Protein AF-A0A7K7MX38-F1 (afdb_monomer_lite)

InterPro domains:
  IPR001199 Cytochrome b5-like heme/steroid binding domain [PF00173] (133-169)
  IPR036400 Cytochrome b5-like heme/steroid binding domain superfamily [G3DSA:3.10.120.10] (126-170)
  IPR036400 Cytochrome b5-like heme/steroid binding domain superfamily [SSF55856] (127-167)

Sequence (170 aa):
PDLLGVGSLLKKYTALLCTHIGDILPVATSIASTSHRHFAEVSRVVDGDLTGILLPELVVSIVLLLSKNAGLMQEAGAIPLLAGLLEHLDRFNHLAPGKERDDNEDLAWPGIMGSFFTGQSSRNNEEVTLIRKADLENHNKDGGFWTVIDGKVYDIKDFQTQSLTGSSIL

Foldseek 3Di:
DVLLVVLQVLLVVLLVLLVVLVVLLVVLLVQLVVDVVSLVVSVVVCCPDCNVPVVVVNVVVVVVCCVVPVVSCVSSVSVVSVVSNCVSVVSSVVSHPCPVVVVQVVVDDPPPRPPPPVPDPDPDPPPQPDQDPVNQVVCVVVVWDWDDDPNDIDGVVVVVVVPVPDDDDD

pLDDT: mean 83.01, std 16.44, range [38.22, 98.06]

Organism: Haliaeetus albicilla (NCBI:t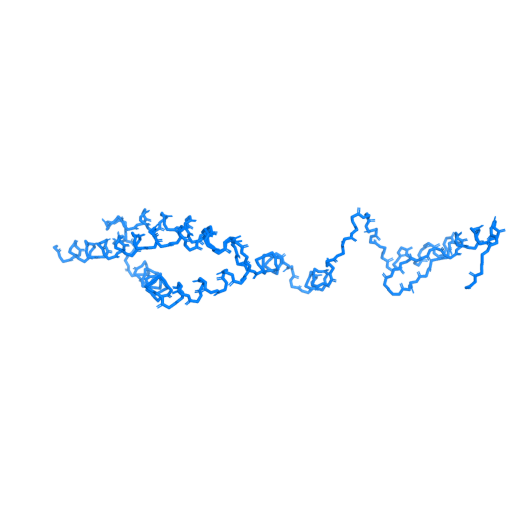xid8969)

Radius of gyration: 28.63 Å; chains: 1; bounding box: 58×34×81 Å

Secondary structure (DSSP, 8-state):
-HHHHHHHHHHHHHHHHHHHHHHHHHHHHHHHTT-HHHHHHHHHHHHTSHHHHHHHHHHHHHHHHHHH-HHHHHHTT-HHHHHHHHHHHHHHHTT-TTHHHHHHHHHSPTTTTTTTSSS------S------HHHHHHHHHTT--EEEETTEEEEHHHHHHHHTTS----

Structure (mmCIF, N/CA/C/O backbone):
data_AF-A0A7K7MX38-F1
#
_entry.id   AF-A0A7K7MX38-F1
#
loop_
_atom_site.group_PDB
_atom_site.id
_atom_site.type_symbol
_atom_site.label_atom_id
_atom_site.label_alt_id
_atom_site.label_comp_id
_atom_site.label_asym_id
_atom_site.label_entity_id
_atom_site.label_seq_id
_atom_site.pdbx_PDB_ins_code
_atom_site.Cartn_x
_atom_site.Cartn_y
_atom_site.Cartn_z
_atom_site.occupancy
_atom_site.B_iso_or_equiv
_atom_site.auth_seq_id
_atom_site.auth_comp_id
_atom_site.auth_asym_id
_atom_site.auth_atom_id
_atom_site.pdbx_PDB_model_num
ATOM 1 N N . PRO A 1 1 ? -24.145 2.122 24.720 1.00 56.03 1 PRO A N 1
ATOM 2 C CA . PRO A 1 1 ? -23.124 1.250 25.357 1.00 56.03 1 PRO A CA 1
ATOM 3 C C . PRO A 1 1 ? -22.439 0.323 24.345 1.00 56.03 1 PRO A C 1
ATOM 5 O O . PRO A 1 1 ? -21.225 0.399 24.205 1.00 56.03 1 PRO A O 1
ATOM 8 N N . ASP A 1 2 ? -23.210 -0.464 23.585 1.00 71.06 2 ASP A N 1
ATOM 9 C CA . ASP A 1 2 ? -22.655 -1.499 22.695 1.00 71.06 2 ASP A CA 1
ATOM 10 C C . ASP A 1 2 ? -21.899 -0.934 21.487 1.00 71.06 2 ASP A C 1
ATOM 12 O O . ASP A 1 2 ? -20.787 -1.366 21.205 1.00 71.06 2 ASP A O 1
ATOM 16 N N . LEU A 1 3 ? -22.428 0.104 20.828 1.00 75.06 3 LEU A N 1
ATOM 17 C CA . LEU A 1 3 ? -21.753 0.776 19.703 1.00 75.06 3 LEU A CA 1
ATOM 18 C C . LEU A 1 3 ? -20.415 1.424 20.097 1.00 75.06 3 LEU A C 1
ATOM 20 O O . LEU A 1 3 ? -19.460 1.364 19.329 1.00 75.06 3 LEU A O 1
ATOM 24 N N . LEU A 1 4 ? -20.315 1.968 21.315 1.00 77.88 4 LEU A N 1
ATOM 25 C CA . LEU A 1 4 ? -19.058 2.510 21.848 1.00 77.88 4 LEU A CA 1
ATOM 26 C C . LEU A 1 4 ? -18.029 1.396 22.099 1.00 77.88 4 LEU A C 1
ATOM 28 O O . LEU A 1 4 ? -16.837 1.577 21.840 1.00 77.88 4 LEU A O 1
ATOM 32 N N . GLY A 1 5 ? -18.489 0.231 22.567 1.00 85.25 5 GLY A N 1
ATOM 33 C CA . GLY A 1 5 ? -17.656 -0.961 22.726 1.00 85.25 5 GLY A CA 1
ATOM 34 C C . GLY A 1 5 ? -17.146 -1.491 21.385 1.00 85.25 5 GLY A C 1
ATOM 35 O O . GLY A 1 5 ? -15.948 -1.729 21.235 1.00 85.25 5 GLY A O 1
ATOM 36 N N . VAL A 1 6 ? -18.029 -1.592 20.387 1.00 87.88 6 VAL A N 1
ATOM 37 C CA . VAL A 1 6 ? -17.677 -2.007 19.018 1.00 87.88 6 VAL A CA 1
ATOM 38 C C . VAL A 1 6 ? -16.682 -1.031 18.386 1.00 87.88 6 VAL A C 1
ATOM 40 O O . VAL A 1 6 ? -15.661 -1.466 17.855 1.00 87.88 6 VAL A O 1
ATOM 43 N N . GLY A 1 7 ? -16.918 0.280 18.497 1.00 89.06 7 GLY A N 1
ATOM 44 C CA . GLY A 1 7 ? -15.992 1.302 18.002 1.00 89.06 7 GLY A CA 1
ATOM 45 C C . GLY A 1 7 ? -14.620 1.237 18.681 1.00 89.06 7 GLY A C 1
ATOM 46 O O . GLY A 1 7 ? -13.591 1.335 18.014 1.00 89.06 7 GLY A O 1
ATOM 47 N N . SER A 1 8 ? -14.580 0.979 19.991 1.00 90.19 8 SER A N 1
ATOM 48 C CA . SER A 1 8 ? -13.321 0.799 20.732 1.00 90.19 8 SER A CA 1
ATOM 49 C C . SER A 1 8 ? -12.554 -0.445 20.279 1.00 90.19 8 SER A C 1
ATOM 51 O O . SER A 1 8 ? -11.326 -0.412 20.172 1.00 90.19 8 SER A O 1
ATOM 53 N N . LEU A 1 9 ? -13.264 -1.536 19.983 1.00 90.88 9 LEU A N 1
ATOM 54 C CA . LEU A 1 9 ? -12.666 -2.773 19.488 1.00 90.88 9 LEU A CA 1
ATOM 55 C C . LEU A 1 9 ? -12.101 -2.592 18.074 1.00 90.88 9 LEU A C 1
ATOM 57 O O . LEU A 1 9 ? -10.953 -2.955 17.821 1.00 90.88 9 LEU A O 1
ATOM 61 N N . LEU A 1 10 ? -12.871 -1.952 17.190 1.00 91.69 10 LEU A N 1
ATOM 62 C CA . LEU A 1 10 ? -12.436 -1.573 15.847 1.00 91.69 10 LEU A CA 1
ATOM 63 C C . LEU A 1 10 ? -11.180 -0.701 15.904 1.00 91.69 10 LEU A C 1
ATOM 65 O O . LEU A 1 10 ? -10.195 -1.002 15.229 1.00 91.69 10 LEU A O 1
ATOM 69 N N . LYS A 1 11 ? -11.177 0.331 16.757 1.00 92.12 11 LYS A N 1
ATOM 70 C CA . LYS A 1 11 ? -10.010 1.193 16.971 1.00 92.12 11 LYS A CA 1
ATOM 71 C C . LYS A 1 11 ? -8.796 0.385 17.418 1.00 92.12 11 LYS A C 1
ATOM 73 O O . LYS A 1 11 ? -7.717 0.564 16.862 1.00 92.12 11 LYS A O 1
ATOM 78 N N . LYS A 1 12 ? -8.963 -0.505 18.402 1.00 93.00 12 LYS A N 1
ATOM 79 C CA . LYS A 1 12 ? -7.871 -1.323 18.943 1.00 93.00 12 LYS A CA 1
ATOM 80 C C . LYS A 1 12 ? -7.250 -2.219 17.872 1.00 93.00 12 LYS A C 1
ATOM 82 O O . LYS A 1 12 ? -6.032 -2.222 17.736 1.00 93.00 12 LYS A O 1
ATOM 87 N N . TYR A 1 13 ? -8.059 -2.963 17.119 1.00 92.50 13 TYR A N 1
ATOM 88 C CA . TYR A 1 13 ? -7.535 -3.858 16.082 1.00 92.50 13 TYR A CA 1
ATOM 89 C C . TYR A 1 13 ? -6.952 -3.098 14.893 1.00 92.50 13 TYR A C 1
ATOM 91 O O . TYR A 1 13 ? -5.898 -3.484 14.396 1.00 92.50 13 TYR A O 1
ATOM 99 N N . THR A 1 14 ? -7.570 -1.980 14.502 1.00 93.75 14 THR A N 1
ATOM 100 C CA . THR A 1 14 ? -7.005 -1.089 13.480 1.00 93.75 14 THR A CA 1
ATOM 101 C C . THR A 1 14 ? -5.641 -0.576 13.927 1.00 93.75 14 THR A C 1
ATOM 103 O O . THR A 1 14 ? -4.686 -0.670 13.169 1.00 93.75 14 THR A O 1
ATOM 106 N N . ALA A 1 15 ? -5.515 -0.105 15.172 1.00 94.75 15 ALA A N 1
ATOM 107 C CA . ALA A 1 15 ? -4.248 0.365 15.723 1.00 94.75 15 ALA A CA 1
ATOM 108 C C . ALA A 1 15 ? -3.180 -0.736 15.749 1.00 94.75 15 ALA A C 1
ATOM 110 O O . ALA A 1 15 ? -2.057 -0.477 15.339 1.00 94.75 15 ALA A O 1
ATOM 111 N N . LEU A 1 16 ? -3.528 -1.957 16.172 1.00 95.38 16 LEU A N 1
ATOM 112 C CA . LEU A 1 16 ? -2.591 -3.086 16.188 1.00 95.38 16 LEU A CA 1
ATOM 113 C C . LEU A 1 16 ? -2.055 -3.407 14.792 1.00 95.38 16 LEU A C 1
ATOM 115 O O . LEU A 1 16 ? -0.846 -3.560 14.629 1.00 95.38 16 LEU A O 1
ATOM 119 N N . LEU A 1 17 ? -2.935 -3.465 13.791 1.00 95.12 17 LEU A N 1
ATOM 120 C CA . LEU A 1 17 ? -2.509 -3.674 12.411 1.00 95.12 17 LEU A CA 1
ATOM 121 C C . LEU A 1 17 ? -1.660 -2.497 11.91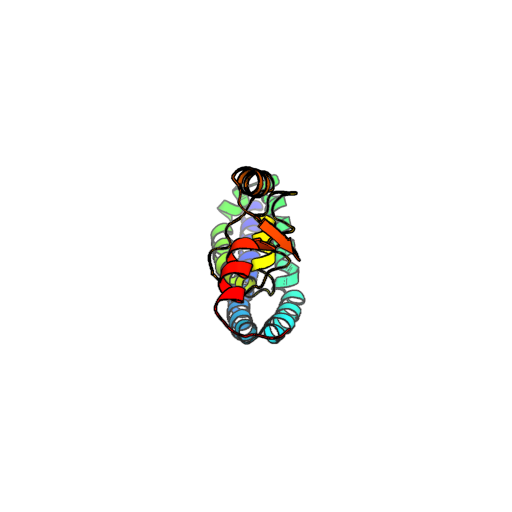3 1.00 95.12 17 LEU A C 1
ATOM 123 O O . LEU A 1 17 ? -0.631 -2.716 11.285 1.00 95.12 17 LEU A O 1
ATOM 127 N N . CYS A 1 18 ? -2.049 -1.259 12.237 1.00 95.62 18 CYS A N 1
ATOM 128 C CA . CYS A 1 18 ? -1.293 -0.072 11.845 1.00 95.62 18 CYS A CA 1
ATOM 129 C C . CYS A 1 18 ? 0.123 -0.068 12.432 1.00 95.62 18 CYS A C 1
ATOM 131 O O . CYS A 1 18 ? 1.075 0.245 11.724 1.00 95.62 18 CYS A O 1
ATOM 133 N N . THR A 1 19 ? 0.268 -0.433 13.707 1.00 95.81 19 THR A N 1
ATOM 134 C CA . THR A 1 19 ? 1.570 -0.557 14.370 1.00 95.81 19 THR A CA 1
ATOM 135 C C . THR A 1 19 ? 2.411 -1.650 13.722 1.00 95.81 19 THR A C 1
ATOM 137 O O . THR A 1 19 ? 3.546 -1.384 13.353 1.00 95.81 19 THR A O 1
ATOM 140 N N . HIS A 1 20 ? 1.840 -2.838 13.499 1.00 96.31 20 HIS A N 1
ATOM 141 C CA . HIS A 1 20 ? 2.550 -3.941 12.842 1.00 96.31 20 HIS A CA 1
ATOM 142 C C . HIS A 1 20 ? 3.093 -3.539 11.465 1.00 96.31 20 HIS A C 1
ATOM 144 O O . HIS A 1 20 ? 4.274 -3.706 11.177 1.00 96.31 20 HIS A O 1
ATOM 150 N N . ILE A 1 21 ? 2.243 -2.943 10.629 1.00 96.31 21 ILE A N 1
ATOM 151 C CA . ILE A 1 21 ? 2.633 -2.463 9.300 1.00 96.31 21 ILE A CA 1
ATOM 152 C C . ILE A 1 21 ? 3.694 -1.358 9.410 1.00 96.31 21 ILE A C 1
ATOM 154 O O . ILE A 1 21 ? 4.665 -1.372 8.654 1.00 96.31 21 ILE A O 1
ATOM 158 N N . GLY A 1 22 ? 3.531 -0.423 10.351 1.00 96.00 22 GLY A N 1
ATOM 159 C CA . GLY A 1 22 ? 4.483 0.659 10.606 1.00 96.00 22 GLY A CA 1
ATOM 160 C C . GLY A 1 22 ? 5.861 0.173 11.061 1.00 96.00 22 GLY A C 1
ATOM 161 O O . GLY A 1 22 ? 6.855 0.817 10.748 1.00 96.00 22 GLY A O 1
ATOM 162 N N . ASP A 1 23 ? 5.943 -0.979 11.726 1.00 95.62 23 ASP A N 1
ATOM 163 C CA . ASP A 1 23 ? 7.213 -1.580 12.143 1.00 95.62 23 ASP A CA 1
ATOM 164 C C . ASP A 1 23 ? 7.867 -2.387 11.006 1.00 95.62 23 ASP A C 1
ATOM 166 O O . ASP A 1 23 ? 9.086 -2.343 10.816 1.00 95.62 23 ASP A O 1
ATOM 170 N N . ILE A 1 24 ? 7.066 -3.115 10.220 1.00 96.19 24 ILE A N 1
ATOM 171 C CA . ILE A 1 24 ? 7.561 -4.053 9.202 1.00 96.19 24 ILE A CA 1
ATOM 172 C C . ILE A 1 24 ? 7.874 -3.366 7.866 1.00 96.19 24 I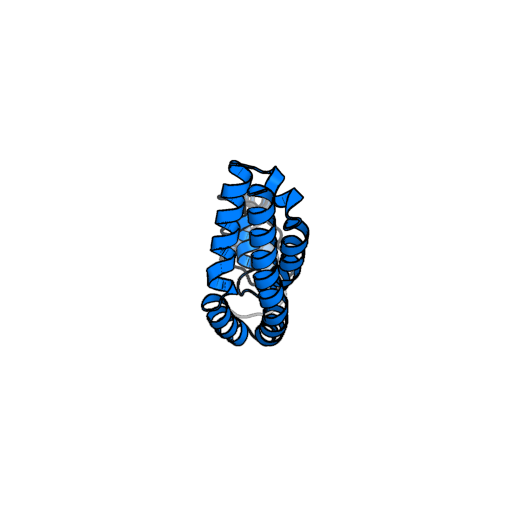LE A C 1
ATOM 174 O O . ILE A 1 24 ? 8.939 -3.606 7.285 1.00 96.19 24 ILE A O 1
ATOM 178 N N . LEU A 1 25 ? 6.985 -2.503 7.358 1.00 96.62 25 LEU A N 1
ATOM 179 C CA . LEU A 1 25 ? 7.138 -1.928 6.015 1.00 96.62 25 LEU A CA 1
ATOM 180 C C . LEU A 1 25 ? 8.377 -1.042 5.834 1.00 96.62 25 LEU A C 1
ATOM 182 O O . LEU A 1 25 ? 8.975 -1.127 4.760 1.00 96.62 25 LEU A O 1
ATOM 186 N N . PRO A 1 26 ? 8.836 -0.224 6.802 1.00 97.38 26 PRO A N 1
ATOM 187 C CA . PRO A 1 26 ? 10.083 0.526 6.637 1.00 97.38 26 PRO A CA 1
ATOM 188 C C . PRO A 1 26 ? 11.296 -0.375 6.404 1.00 97.38 26 PRO A C 1
ATOM 190 O O . PRO A 1 26 ? 12.133 -0.089 5.543 1.00 97.38 26 PRO A O 1
ATOM 193 N N . VAL A 1 27 ? 11.378 -1.485 7.143 1.00 97.50 27 VAL A N 1
ATOM 194 C CA . VAL A 1 27 ? 12.467 -2.462 7.014 1.00 97.50 27 VAL A CA 1
ATOM 195 C C . VAL A 1 27 ? 12.358 -3.189 5.678 1.00 97.50 27 VAL A C 1
ATOM 197 O O . VAL A 1 27 ? 13.345 -3.285 4.946 1.00 97.50 27 VAL A O 1
ATOM 200 N N . ALA A 1 28 ? 11.148 -3.627 5.323 1.00 97.62 28 ALA A N 1
ATOM 201 C CA . ALA A 1 28 ? 10.855 -4.226 4.027 1.00 97.62 28 ALA A CA 1
ATOM 202 C C . ALA A 1 28 ? 11.270 -3.297 2.874 1.00 97.62 28 ALA A C 1
ATOM 204 O O . ALA A 1 28 ? 11.981 -3.722 1.967 1.00 97.62 28 ALA A O 1
ATOM 205 N N . THR A 1 29 ? 10.916 -2.012 2.954 1.00 97.94 29 THR A N 1
ATOM 206 C CA . THR A 1 29 ? 11.266 -0.975 1.969 1.00 97.94 29 THR A CA 1
ATOM 207 C C . THR A 1 29 ? 12.779 -0.814 1.843 1.00 97.94 29 THR A C 1
ATOM 209 O O . THR A 1 29 ? 13.310 -0.786 0.733 1.00 97.94 29 THR A O 1
ATOM 212 N N . SER A 1 30 ? 13.500 -0.755 2.968 1.00 98.06 30 SER A N 1
ATOM 213 C CA . SER A 1 30 ? 14.963 -0.650 2.965 1.00 98.06 30 SER A CA 1
ATOM 214 C C . SER A 1 30 ? 15.618 -1.828 2.237 1.00 98.06 30 SER A C 1
ATOM 216 O O . SER A 1 30 ? 16.449 -1.606 1.356 1.00 98.06 30 SER A O 1
ATOM 218 N N . ILE A 1 31 ? 15.205 -3.064 2.530 1.00 97.75 31 ILE A N 1
ATOM 219 C CA . ILE A 1 31 ? 15.749 -4.263 1.873 1.00 97.75 31 ILE A CA 1
ATOM 220 C C . ILE A 1 31 ? 15.361 -4.278 0.391 1.00 97.75 31 ILE A C 1
ATOM 222 O O . ILE A 1 31 ? 16.217 -4.466 -0.477 1.00 97.75 31 ILE A O 1
ATOM 226 N N . ALA A 1 32 ? 14.086 -4.030 0.095 1.00 97.44 32 ALA A N 1
ATOM 227 C CA . ALA A 1 32 ? 13.538 -4.059 -1.252 1.00 97.44 32 ALA A CA 1
ATOM 228 C C . ALA A 1 32 ? 14.211 -3.043 -2.191 1.00 97.44 32 ALA A C 1
ATOM 230 O O . ALA A 1 32 ? 14.438 -3.354 -3.359 1.00 97.44 32 ALA A O 1
ATOM 231 N N . SER A 1 33 ? 14.625 -1.882 -1.669 1.00 96.69 33 SER A N 1
ATOM 232 C CA . SER A 1 33 ? 15.334 -0.847 -2.436 1.00 96.69 33 SER A CA 1
ATOM 233 C C . SER A 1 33 ? 16.703 -1.283 -2.978 1.00 96.69 33 SER A C 1
ATOM 235 O O . SER A 1 33 ? 17.249 -0.633 -3.866 1.00 96.69 33 SER A O 1
ATOM 237 N N . THR A 1 34 ? 17.259 -2.397 -2.485 1.00 96.62 34 THR A N 1
ATOM 238 C CA . THR A 1 34 ? 18.590 -2.874 -2.890 1.00 96.62 34 THR A CA 1
ATOM 239 C C . THR A 1 34 ? 18.600 -3.392 -4.329 1.00 96.62 34 THR A C 1
ATOM 241 O O . THR A 1 34 ? 19.550 -3.150 -5.072 1.00 96.62 34 THR A O 1
ATOM 244 N N . SER A 1 35 ? 17.576 -4.151 -4.732 1.00 94.81 35 SER A N 1
ATOM 245 C CA . SER A 1 35 ? 17.393 -4.593 -6.120 1.00 94.81 35 SER A CA 1
ATOM 246 C C . SER A 1 35 ? 16.012 -5.210 -6.339 1.00 94.81 35 SER A C 1
ATOM 248 O O . SER A 1 35 ? 15.370 -5.663 -5.392 1.00 94.81 35 SER A O 1
ATOM 250 N N . HIS A 1 36 ? 15.599 -5.361 -7.602 1.00 94.19 36 HIS A N 1
ATOM 251 C CA . HIS A 1 36 ? 14.320 -6.001 -7.951 1.00 94.19 36 HIS A CA 1
ATOM 252 C C . HIS A 1 36 ? 14.191 -7.435 -7.408 1.00 94.19 36 HIS A C 1
ATOM 254 O O . HIS A 1 36 ? 13.092 -7.883 -7.093 1.00 94.19 36 HIS A O 1
ATOM 260 N N . ARG A 1 37 ? 15.310 -8.162 -7.258 1.00 95.81 37 ARG A N 1
ATOM 261 C CA . ARG A 1 37 ? 15.306 -9.498 -6.643 1.00 95.81 37 ARG A CA 1
ATOM 262 C C . ARG A 1 37 ? 14.956 -9.429 -5.155 1.00 95.81 37 ARG A C 1
ATOM 264 O O . ARG A 1 37 ? 14.190 -10.259 -4.682 1.00 95.81 37 ARG A O 1
ATOM 271 N N . HIS A 1 38 ? 15.513 -8.456 -4.433 1.00 97.31 38 HIS A N 1
ATOM 272 C CA . HIS A 1 38 ? 15.193 -8.250 -3.020 1.00 97.31 38 HIS A CA 1
ATOM 273 C C . HIS A 1 38 ? 13.747 -7.797 -2.854 1.00 97.31 38 HIS A C 1
ATOM 275 O O . HIS A 1 38 ? 13.061 -8.324 -1.985 1.00 97.31 38 HIS A O 1
ATOM 281 N N . PHE A 1 39 ? 13.269 -6.899 -3.722 1.00 97.19 39 PHE A N 1
ATOM 282 C CA . PHE A 1 39 ? 11.856 -6.536 -3.764 1.00 97.19 39 PHE A CA 1
ATOM 283 C C . PHE A 1 39 ? 10.972 -7.779 -3.914 1.00 97.19 39 PHE A C 1
ATOM 285 O O . PHE A 1 39 ? 10.082 -7.979 -3.101 1.00 97.19 39 PHE A O 1
ATOM 292 N N . ALA A 1 40 ? 11.248 -8.662 -4.880 1.00 96.81 40 ALA A N 1
ATOM 293 C CA . ALA A 1 40 ? 10.435 -9.861 -5.101 1.00 96.81 40 ALA A CA 1
ATOM 294 C C . ALA A 1 40 ? 10.377 -10.798 -3.876 1.00 96.81 40 ALA A C 1
ATOM 296 O O . ALA A 1 40 ? 9.300 -11.268 -3.511 1.00 96.81 40 ALA A O 1
ATOM 297 N N . GLU A 1 41 ? 11.513 -11.055 -3.219 1.00 97.25 41 GLU A N 1
ATOM 298 C CA . GLU A 1 41 ? 11.540 -11.903 -2.018 1.00 97.25 41 GLU A CA 1
ATOM 299 C C . GLU A 1 41 ? 10.822 -11.252 -0.834 1.00 97.25 41 GLU A C 1
ATOM 301 O O . GLU A 1 41 ? 10.034 -11.912 -0.158 1.00 97.25 41 GLU A O 1
ATOM 306 N N . VAL A 1 42 ? 11.057 -9.959 -0.595 1.00 97.50 42 VAL A N 1
ATOM 307 C CA . VAL A 1 42 ? 10.409 -9.223 0.497 1.00 97.50 42 VAL A CA 1
ATOM 308 C C . VAL A 1 42 ? 8.906 -9.125 0.263 1.00 97.50 42 VAL A C 1
ATOM 310 O O . VAL A 1 42 ? 8.141 -9.388 1.186 1.00 97.50 42 VAL A O 1
ATOM 313 N N . SER A 1 43 ? 8.470 -8.827 -0.960 1.00 96.81 43 SER A N 1
ATOM 314 C CA . SER A 1 43 ? 7.051 -8.785 -1.319 1.00 96.81 43 SER A CA 1
ATOM 315 C C . SER A 1 43 ? 6.374 -10.128 -1.075 1.00 96.81 43 SER A C 1
ATOM 317 O O . SER A 1 43 ? 5.299 -10.147 -0.495 1.00 96.81 43 SER A O 1
ATOM 319 N N . ARG A 1 44 ? 7.022 -11.258 -1.398 1.00 97.00 44 ARG A N 1
ATOM 320 C CA . ARG A 1 44 ? 6.490 -12.594 -1.075 1.00 97.00 44 ARG A CA 1
ATOM 321 C C . ARG A 1 44 ? 6.328 -12.818 0.433 1.00 97.00 44 ARG A C 1
ATOM 323 O O . ARG A 1 44 ? 5.384 -13.476 0.856 1.00 97.00 44 ARG A O 1
ATOM 330 N N . VAL A 1 45 ? 7.253 -12.304 1.243 1.00 97.38 45 VAL A N 1
ATOM 331 C CA . VAL A 1 45 ? 7.164 -12.397 2.709 1.00 97.38 45 VAL A CA 1
ATOM 332 C C . VAL A 1 45 ? 6.038 -11.513 3.246 1.00 97.38 45 VAL A C 1
ATOM 334 O O . VAL A 1 45 ? 5.254 -11.982 4.064 1.00 97.38 45 VAL A O 1
ATOM 337 N N . VAL A 1 46 ? 5.933 -10.267 2.775 1.00 96.75 46 VAL A N 1
ATOM 338 C CA . VAL A 1 46 ? 4.883 -9.316 3.186 1.00 96.75 46 VAL A CA 1
ATOM 339 C C . VAL A 1 46 ? 3.493 -9.806 2.768 1.00 96.75 46 VAL A C 1
ATOM 341 O O . VAL A 1 46 ? 2.551 -9.683 3.549 1.00 96.75 46 VAL A O 1
ATOM 344 N N . ASP A 1 47 ? 3.377 -10.403 1.580 1.00 96.25 47 ASP A N 1
ATOM 345 C CA . ASP A 1 47 ? 2.142 -10.995 1.048 1.00 96.25 47 ASP A CA 1
ATOM 346 C C . ASP A 1 47 ? 1.637 -12.165 1.913 1.00 96.25 47 ASP A C 1
ATOM 348 O O . ASP A 1 47 ? 0.441 -12.302 2.155 1.00 96.25 47 ASP A O 1
ATOM 352 N N . GLY A 1 48 ? 2.555 -12.975 2.455 1.00 95.12 48 GLY A N 1
ATOM 353 C CA . GLY A 1 48 ? 2.228 -14.082 3.361 1.00 95.12 48 GLY A CA 1
ATOM 354 C C . GLY A 1 48 ? 2.061 -13.697 4.837 1.00 95.12 48 GLY A C 1
ATOM 355 O O . GLY A 1 48 ? 1.723 -14.558 5.651 1.00 95.12 48 GLY A O 1
ATOM 356 N N . ASP A 1 49 ? 2.329 -12.444 5.201 1.00 95.31 49 ASP A N 1
ATOM 357 C CA . ASP A 1 49 ? 2.227 -11.933 6.568 1.00 95.31 49 ASP A CA 1
ATOM 358 C C . ASP A 1 49 ? 0.865 -11.252 6.822 1.00 95.31 49 ASP A C 1
ATOM 360 O O . ASP A 1 49 ? 0.038 -11.067 5.927 1.00 95.31 49 ASP A O 1
ATOM 364 N N . LEU A 1 50 ? 0.626 -10.840 8.069 1.00 93.50 50 LEU A N 1
ATOM 365 C CA . LEU A 1 50 ? -0.540 -10.080 8.505 1.00 93.50 50 LEU A CA 1
ATOM 366 C C . LEU A 1 50 ? -0.844 -8.876 7.600 1.00 93.50 50 LEU A C 1
ATOM 368 O O . LEU A 1 50 ? -2.013 -8.562 7.386 1.00 93.50 50 LEU A O 1
ATOM 372 N N . THR A 1 51 ? 0.192 -8.216 7.068 1.00 94.50 51 THR A N 1
ATOM 373 C CA . THR A 1 51 ? 0.040 -7.083 6.144 1.00 94.50 51 THR A CA 1
ATOM 374 C C . THR A 1 51 ? -0.654 -7.503 4.847 1.00 94.50 51 THR A C 1
ATOM 376 O O . THR A 1 51 ? -1.653 -6.887 4.488 1.00 94.50 51 THR A O 1
ATOM 379 N N . GLY A 1 52 ? -0.178 -8.551 4.167 1.00 94.56 52 GLY A N 1
ATOM 380 C CA . GLY A 1 52 ? -0.765 -9.039 2.915 1.00 94.56 52 GLY A CA 1
ATOM 381 C C . GLY A 1 52 ? -2.141 -9.685 3.083 1.00 94.56 52 GLY A C 1
ATOM 382 O O . GLY A 1 52 ? -2.979 -9.584 2.191 1.00 94.56 52 GLY A O 1
ATOM 383 N N . ILE A 1 53 ? -2.413 -10.280 4.249 1.00 95.44 53 ILE A N 1
ATOM 384 C CA . ILE A 1 53 ? -3.669 -11.002 4.506 1.00 95.44 53 ILE A CA 1
ATOM 385 C C . ILE A 1 53 ? -4.755 -10.082 5.082 1.00 95.44 53 ILE A C 1
ATOM 387 O O . ILE A 1 53 ? -5.843 -9.968 4.521 1.00 95.44 53 ILE A O 1
ATOM 391 N N . LEU A 1 54 ? -4.490 -9.408 6.208 1.00 95.44 54 LEU A N 1
ATOM 392 C CA . LEU A 1 54 ? -5.538 -8.685 6.940 1.00 95.44 54 LEU A CA 1
ATOM 393 C C . LEU A 1 54 ? -5.794 -7.274 6.425 1.00 95.44 54 LEU A C 1
ATOM 395 O O . LEU A 1 54 ? -6.902 -6.769 6.608 1.00 95.44 54 LEU A O 1
ATOM 399 N N . LEU A 1 55 ? -4.810 -6.604 5.818 1.00 94.06 55 LEU A N 1
ATOM 400 C CA . LEU A 1 55 ? -5.022 -5.239 5.338 1.00 94.06 55 LEU A CA 1
ATOM 401 C C . LEU A 1 55 ? -6.091 -5.181 4.231 1.00 94.06 55 LEU A C 1
ATOM 403 O O . LEU A 1 55 ? -7.008 -4.366 4.372 1.00 94.06 55 LEU A O 1
ATOM 407 N N . PRO A 1 56 ? -6.068 -6.037 3.186 1.00 94.38 56 PRO A N 1
ATOM 408 C CA . PRO A 1 56 ? -7.129 -6.045 2.179 1.00 94.38 56 PRO A CA 1
ATOM 409 C C . PRO A 1 56 ? -8.505 -6.368 2.778 1.00 94.38 56 PRO A C 1
ATOM 411 O O . PRO A 1 56 ? -9.491 -5.693 2.470 1.00 94.38 56 PRO A O 1
ATOM 414 N N . GLU A 1 57 ? -8.577 -7.348 3.686 1.00 94.81 57 GLU A N 1
ATOM 415 C CA . GLU A 1 57 ? -9.821 -7.716 4.376 1.00 94.81 57 GLU A CA 1
ATOM 416 C C . GLU A 1 57 ? -10.378 -6.564 5.224 1.00 94.81 57 GLU A C 1
ATOM 418 O O . GLU A 1 57 ? -11.588 -6.297 5.217 1.00 94.81 57 GLU A O 1
ATOM 423 N N . LEU A 1 58 ? -9.502 -5.843 5.930 1.00 92.56 58 LEU A N 1
ATOM 424 C CA . LEU A 1 58 ? -9.870 -4.671 6.714 1.00 92.56 58 LEU A CA 1
ATOM 425 C C . LEU A 1 58 ? -10.399 -3.555 5.811 1.00 92.56 58 LEU A C 1
ATOM 427 O O . LEU A 1 58 ? -11.427 -2.963 6.136 1.00 92.56 58 LEU A O 1
ATOM 431 N N . VAL A 1 59 ? -9.747 -3.282 4.677 1.00 92.38 59 VAL A N 1
ATOM 432 C CA . VAL A 1 59 ? -10.194 -2.252 3.724 1.00 92.38 59 VAL A CA 1
ATOM 433 C C . VAL A 1 59 ? -11.601 -2.567 3.215 1.00 92.38 59 VAL A C 1
ATOM 435 O O . VAL A 1 59 ? -12.479 -1.705 3.288 1.00 92.38 59 VAL A O 1
ATOM 438 N N . VAL A 1 60 ? -11.860 -3.807 2.787 1.00 94.38 60 VAL A N 1
ATOM 439 C CA . VAL A 1 60 ? -13.204 -4.236 2.359 1.00 94.38 60 VAL A CA 1
ATOM 440 C C . VAL A 1 60 ? -14.214 -4.079 3.498 1.00 94.38 60 VAL A C 1
ATOM 442 O O . VAL A 1 60 ? -15.295 -3.517 3.305 1.00 94.38 60 VAL A O 1
ATOM 445 N N . SER A 1 61 ? -13.853 -4.516 4.705 1.00 92.44 61 SER A N 1
ATOM 446 C CA . SER A 1 61 ? -14.711 -4.409 5.890 1.00 92.44 61 SER A CA 1
ATOM 447 C C . SER A 1 61 ? -15.046 -2.957 6.238 1.00 92.44 61 SER A C 1
ATOM 449 O O . SER A 1 61 ? -16.188 -2.656 6.589 1.00 92.44 61 SER A O 1
ATOM 451 N N . ILE A 1 62 ? -14.087 -2.039 6.097 1.00 90.69 62 ILE A N 1
ATOM 452 C CA . ILE A 1 62 ? -14.285 -0.603 6.310 1.00 90.69 62 ILE A CA 1
ATOM 453 C C . ILE A 1 62 ? -15.202 -0.016 5.241 1.00 90.69 62 ILE A C 1
ATOM 455 O O . ILE A 1 62 ? -16.121 0.718 5.589 1.00 90.69 62 ILE A O 1
ATOM 459 N N . VAL A 1 63 ? -15.013 -0.348 3.962 1.00 91.81 63 VAL A N 1
ATOM 460 C CA . VAL A 1 63 ? -15.895 0.126 2.879 1.00 91.81 63 VAL A CA 1
ATOM 461 C C . VAL A 1 63 ? -17.343 -0.323 3.120 1.00 91.81 63 VAL A C 1
ATOM 463 O O . VAL A 1 63 ? -18.283 0.473 3.006 1.00 91.81 63 VAL A O 1
ATOM 466 N N . LEU A 1 64 ? -17.535 -1.576 3.540 1.00 93.00 64 LEU A N 1
ATOM 467 C CA . LEU A 1 64 ? -18.848 -2.102 3.922 1.00 93.00 64 LEU A CA 1
ATOM 468 C C . LEU A 1 64 ? -19.415 -1.403 5.164 1.00 93.00 64 LEU A C 1
ATOM 470 O O . LEU A 1 64 ? -20.612 -1.108 5.208 1.00 93.00 64 LEU A O 1
ATOM 474 N N . LEU A 1 65 ? -18.577 -1.119 6.163 1.00 91.00 65 LEU A N 1
ATOM 475 C CA . LEU A 1 65 ? -18.985 -0.385 7.357 1.00 91.00 65 LEU A CA 1
ATOM 476 C C . LEU A 1 65 ? -19.415 1.041 7.010 1.00 91.00 65 LEU A C 1
ATOM 478 O O . LEU A 1 65 ? -20.483 1.459 7.445 1.00 91.00 65 LEU A O 1
ATOM 482 N N . LEU A 1 66 ? -18.645 1.758 6.190 1.00 90.31 66 LEU A N 1
ATOM 483 C CA . LEU A 1 66 ? -18.971 3.111 5.731 1.00 90.31 66 LEU A CA 1
ATOM 484 C C . LEU A 1 66 ? -20.304 3.146 4.973 1.00 90.31 66 LEU A C 1
ATOM 486 O O . LEU A 1 66 ? -21.070 4.093 5.132 1.00 90.31 66 LEU A O 1
ATOM 490 N N . SER A 1 67 ? -20.619 2.082 4.229 1.00 92.94 67 SER A N 1
ATOM 491 C CA . SER A 1 67 ? -21.898 1.935 3.521 1.00 92.94 67 SER A CA 1
ATOM 492 C C . SER A 1 67 ? -23.099 1.727 4.458 1.00 92.94 67 SER A C 1
ATOM 494 O O . SER A 1 67 ? -24.232 2.002 4.071 1.00 92.94 67 SER A O 1
ATOM 496 N N . LYS A 1 68 ? -22.878 1.228 5.683 1.00 90.69 68 LYS A N 1
ATOM 497 C CA . LYS A 1 68 ? -23.939 0.955 6.673 1.00 90.69 68 LYS A CA 1
ATOM 498 C C . LYS A 1 68 ? -24.044 2.022 7.761 1.00 90.69 68 LYS A C 1
ATOM 500 O O . LYS A 1 68 ? -25.143 2.347 8.199 1.00 90.69 68 LYS A O 1
ATOM 505 N N . ASN A 1 69 ? -22.908 2.516 8.239 1.00 89.44 69 ASN A N 1
ATOM 506 C CA . ASN A 1 69 ? -22.796 3.519 9.288 1.00 89.44 69 ASN A CA 1
ATOM 507 C C . ASN A 1 69 ? -21.449 4.252 9.173 1.00 89.44 69 ASN A C 1
ATOM 509 O O . ASN A 1 69 ? -20.451 3.861 9.781 1.00 89.44 69 ASN A O 1
ATOM 513 N N . ALA A 1 70 ? -21.445 5.352 8.420 1.00 85.06 70 ALA A N 1
ATOM 514 C CA . ALA A 1 70 ? -20.261 6.183 8.226 1.00 85.06 70 ALA A CA 1
ATOM 515 C C . ALA A 1 70 ? -19.760 6.865 9.518 1.00 85.06 70 ALA A C 1
ATOM 517 O O . ALA A 1 70 ? -18.562 7.112 9.651 1.00 85.06 70 ALA A O 1
ATOM 518 N N . GLY A 1 71 ? -20.647 7.130 10.488 1.00 88.06 71 GLY A N 1
ATOM 519 C CA . GLY A 1 71 ? -20.301 7.826 11.734 1.00 88.06 71 GLY A CA 1
ATOM 520 C C . GLY A 1 71 ? -19.389 7.012 12.655 1.00 88.06 71 GLY A C 1
ATOM 521 O O . GLY A 1 71 ? -18.502 7.571 13.299 1.00 88.06 71 GLY A O 1
ATOM 522 N N . LEU A 1 72 ? -19.523 5.680 12.648 1.00 87.62 72 LEU A N 1
ATOM 523 C CA . LEU A 1 72 ? -18.782 4.803 13.559 1.00 87.62 72 LEU A CA 1
ATOM 524 C C . LEU A 1 72 ? -17.258 4.887 13.367 1.00 87.62 72 LEU A C 1
ATOM 526 O O . LEU A 1 72 ? -16.512 4.842 14.341 1.00 87.62 72 LEU A O 1
ATOM 530 N N . MET A 1 73 ? -16.787 5.044 12.127 1.00 87.31 73 MET A N 1
ATOM 531 C CA . MET A 1 73 ? -15.355 5.203 11.828 1.00 87.31 73 MET A CA 1
ATOM 532 C C . MET A 1 73 ? -14.780 6.501 12.404 1.00 87.31 73 MET A C 1
ATOM 534 O O . MET A 1 73 ? -13.629 6.536 12.853 1.00 87.31 73 MET A O 1
ATOM 538 N N . GLN A 1 74 ? -15.589 7.561 12.392 1.00 86.56 74 GLN A N 1
ATOM 539 C CA . GLN A 1 74 ? -15.220 8.883 12.879 1.00 86.56 74 GLN A CA 1
ATOM 540 C C . GLN A 1 74 ? -15.216 8.907 14.411 1.00 86.56 74 GLN A C 1
ATOM 542 O O . GLN A 1 74 ? -14.242 9.349 15.016 1.00 86.56 74 GLN A O 1
ATOM 547 N N . GLU A 1 75 ? -16.242 8.323 15.033 1.00 87.38 75 GLU A N 1
ATOM 548 C CA . GLU A 1 75 ? -16.346 8.160 16.488 1.00 87.38 75 GLU A CA 1
ATOM 549 C C . GLU A 1 75 ? -15.246 7.254 17.061 1.00 87.38 75 GLU A C 1
ATOM 551 O O . GLU A 1 75 ? -14.671 7.551 18.109 1.00 87.38 75 GLU A O 1
ATOM 556 N N . ALA A 1 76 ? -14.897 6.172 16.358 1.00 88.00 76 ALA A N 1
ATOM 557 C CA . ALA A 1 76 ? -13.798 5.291 16.747 1.00 88.00 76 ALA A CA 1
ATOM 558 C C . ALA A 1 76 ? -12.421 5.970 16.616 1.00 88.00 76 ALA A C 1
ATOM 560 O O . ALA A 1 76 ? -11.447 5.515 17.218 1.00 88.00 76 ALA A O 1
ATOM 561 N N . GLY A 1 77 ? -12.307 7.050 15.835 1.00 88.12 77 GLY A N 1
ATOM 562 C CA . GLY A 1 77 ? -11.027 7.700 15.552 1.00 88.12 77 GLY A CA 1
ATOM 563 C C . GLY A 1 77 ? -10.051 6.784 14.807 1.00 88.12 77 GLY A C 1
ATOM 564 O O . GLY A 1 77 ? -8.848 6.849 15.049 1.00 88.12 77 GLY A O 1
ATOM 565 N N . ALA A 1 78 ? -10.565 5.904 13.942 1.00 87.69 78 ALA A N 1
ATOM 566 C CA . ALA A 1 78 ? -9.758 4.957 13.167 1.00 87.69 78 ALA A CA 1
ATOM 567 C C . ALA A 1 78 ? -9.148 5.591 11.901 1.00 87.69 78 ALA A C 1
ATOM 569 O O . ALA A 1 78 ? -8.125 5.127 11.406 1.00 87.69 78 ALA A O 1
ATOM 570 N N . ILE A 1 79 ? -9.743 6.682 11.402 1.00 89.25 79 ILE A N 1
ATOM 571 C CA . ILE A 1 79 ? -9.319 7.364 10.168 1.00 89.25 79 ILE A CA 1
ATOM 572 C C . ILE A 1 79 ? -7.857 7.850 10.229 1.00 89.25 79 ILE A C 1
ATOM 574 O O . ILE A 1 79 ? -7.110 7.533 9.305 1.00 89.25 79 ILE A O 1
ATOM 578 N N . PRO A 1 80 ? -7.390 8.551 11.286 1.00 91.50 80 PRO A N 1
ATOM 579 C CA . PRO A 1 80 ? -6.001 9.015 11.340 1.00 91.50 80 PRO A CA 1
ATOM 580 C C . PRO A 1 80 ? -4.978 7.874 11.388 1.00 91.50 80 PRO A C 1
ATOM 582 O O . PRO A 1 80 ? -3.877 8.019 10.869 1.00 91.50 80 PRO A O 1
ATOM 585 N N . LEU A 1 81 ? -5.345 6.735 11.987 1.00 91.19 81 LEU A N 1
ATOM 586 C CA . LEU A 1 81 ? -4.479 5.555 12.054 1.00 91.19 81 LEU A CA 1
ATOM 587 C C . LEU A 1 81 ? -4.240 4.989 10.652 1.00 91.19 81 LEU A C 1
ATOM 589 O O . LEU A 1 81 ? -3.099 4.780 10.253 1.00 91.19 81 LEU A O 1
ATOM 593 N N . LEU A 1 82 ? -5.320 4.823 9.885 1.00 91.56 82 LEU A N 1
ATOM 594 C CA . LEU A 1 82 ? -5.263 4.338 8.506 1.00 91.56 82 LEU A CA 1
ATOM 595 C C . LEU A 1 82 ? -4.541 5.322 7.586 1.00 91.56 82 LEU A C 1
ATOM 597 O O . LEU A 1 82 ? -3.771 4.900 6.732 1.00 91.56 82 LEU A O 1
ATOM 601 N N . ALA A 1 83 ? -4.742 6.627 7.782 1.00 92.38 83 ALA A N 1
ATOM 602 C CA . ALA A 1 83 ? -4.018 7.645 7.030 1.00 92.38 83 ALA A CA 1
ATOM 603 C C . ALA A 1 83 ? -2.495 7.530 7.232 1.00 92.38 83 ALA A C 1
ATOM 605 O O . ALA A 1 83 ? -1.747 7.634 6.264 1.00 92.38 83 ALA A O 1
ATOM 606 N N . GLY A 1 84 ? -2.037 7.238 8.456 1.00 91.69 84 GLY A N 1
ATOM 607 C CA . GLY A 1 84 ? -0.616 7.017 8.753 1.00 91.69 84 GLY A CA 1
ATOM 608 C C . GLY A 1 84 ? -0.007 5.786 8.066 1.00 91.69 84 GLY A C 1
ATOM 609 O O . GLY A 1 84 ? 1.206 5.730 7.861 1.00 91.69 84 GLY A O 1
ATOM 610 N N . LEU A 1 85 ? -0.829 4.813 7.658 1.00 93.69 85 LEU A N 1
ATOM 611 C CA . LEU A 1 85 ? -0.355 3.660 6.890 1.00 93.69 85 LEU A CA 1
ATOM 612 C C . LEU A 1 85 ? -0.049 3.991 5.436 1.00 93.69 85 LEU A C 1
ATOM 614 O O . LEU A 1 85 ? 0.810 3.342 4.840 1.00 93.69 85 LEU A O 1
ATOM 618 N N . LEU A 1 86 ? -0.755 4.970 4.866 1.00 93.88 86 LEU A N 1
ATOM 619 C CA . LEU A 1 86 ? -0.675 5.263 3.438 1.00 93.88 86 LEU A CA 1
ATOM 620 C C . LEU A 1 86 ? 0.751 5.615 3.021 1.00 93.88 86 LEU A C 1
ATOM 622 O O . LEU A 1 86 ? 1.202 5.125 1.998 1.00 93.88 86 LEU A O 1
ATOM 626 N N . GLU A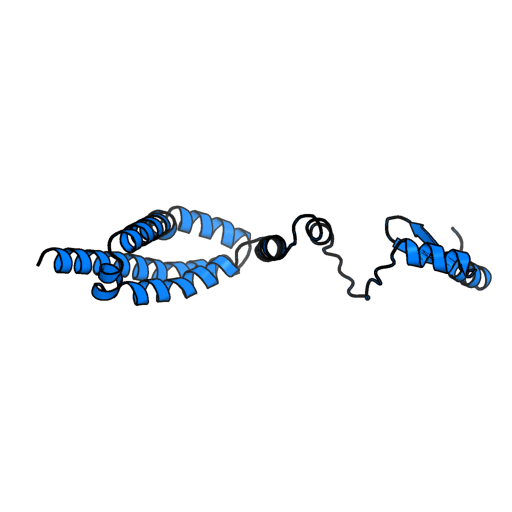 1 87 ? 1.489 6.367 3.839 1.00 94.75 87 GLU A N 1
ATOM 627 C CA . GLU A 1 87 ? 2.888 6.707 3.550 1.00 94.75 87 GLU A CA 1
ATOM 628 C C . GLU A 1 87 ? 3.791 5.464 3.481 1.00 94.75 87 GLU A C 1
ATOM 630 O O . GLU A 1 87 ? 4.638 5.344 2.598 1.00 94.75 87 GLU A O 1
ATOM 635 N N . HIS A 1 88 ? 3.605 4.514 4.398 1.00 96.00 88 HIS A N 1
ATOM 636 C CA . HIS A 1 88 ? 4.405 3.292 4.458 1.00 96.00 88 HIS A CA 1
ATOM 637 C C . HIS A 1 88 ? 4.139 2.387 3.252 1.00 96.00 88 HIS A C 1
ATOM 639 O O . HIS A 1 88 ? 5.074 1.875 2.635 1.00 96.00 88 HIS A O 1
ATOM 645 N N . LEU A 1 89 ? 2.860 2.224 2.909 1.00 95.25 89 LEU A N 1
ATOM 646 C CA . LEU A 1 89 ? 2.418 1.454 1.748 1.00 95.25 89 LEU A CA 1
ATOM 647 C C . LEU A 1 89 ? 2.887 2.104 0.448 1.00 95.25 89 LEU A C 1
ATOM 649 O O . LEU A 1 89 ? 3.411 1.417 -0.424 1.00 95.25 89 LEU A O 1
ATOM 653 N N . ASP A 1 90 ? 2.752 3.424 0.340 1.00 94.62 90 ASP A N 1
ATOM 654 C CA . ASP A 1 90 ? 3.149 4.182 -0.840 1.00 94.62 90 ASP A CA 1
ATOM 655 C C . ASP A 1 90 ? 4.654 4.064 -1.104 1.00 94.62 90 ASP A C 1
ATOM 657 O O . ASP A 1 90 ? 5.064 3.722 -2.215 1.00 94.62 90 ASP A O 1
ATOM 661 N N . ARG A 1 91 ? 5.490 4.241 -0.073 1.00 96.00 91 ARG A N 1
ATOM 662 C CA . ARG A 1 91 ? 6.951 4.104 -0.198 1.00 96.00 91 ARG A CA 1
ATOM 663 C C . ARG A 1 91 ? 7.380 2.704 -0.624 1.00 96.00 91 ARG A C 1
ATOM 665 O O . ARG A 1 91 ? 8.310 2.583 -1.419 1.00 96.00 91 ARG A O 1
ATOM 672 N N . PHE A 1 92 ? 6.728 1.661 -0.112 1.00 96.19 92 PHE A N 1
ATOM 673 C CA . PHE A 1 92 ? 7.022 0.290 -0.520 1.00 96.19 92 PHE A CA 1
ATOM 674 C C . PHE A 1 92 ? 6.566 0.030 -1.962 1.00 96.19 92 PHE A C 1
ATOM 676 O O . PHE A 1 92 ? 7.349 -0.461 -2.774 1.00 96.19 92 PHE A O 1
ATOM 683 N N . ASN A 1 93 ? 5.343 0.435 -2.312 1.00 93.25 93 ASN A N 1
ATOM 684 C CA . ASN A 1 93 ? 4.777 0.267 -3.654 1.00 93.25 93 ASN A CA 1
ATOM 685 C C . ASN A 1 93 ? 5.561 1.029 -4.729 1.00 93.25 93 ASN A C 1
ATOM 687 O O . ASN A 1 93 ? 5.660 0.564 -5.861 1.00 93.25 93 ASN A O 1
ATOM 691 N N . HIS A 1 94 ? 6.188 2.155 -4.382 1.00 93.69 94 HIS A N 1
ATOM 692 C CA . HIS A 1 94 ? 7.067 2.896 -5.289 1.00 93.69 94 HIS A CA 1
ATOM 693 C C . HIS A 1 94 ? 8.269 2.087 -5.796 1.00 93.69 94 HIS A C 1
ATOM 695 O O . HIS A 1 94 ? 8.834 2.427 -6.834 1.00 93.69 94 HIS A O 1
ATOM 701 N 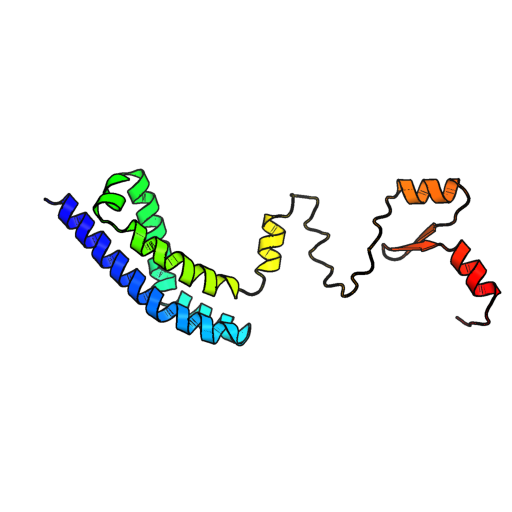N . LEU A 1 95 ? 8.661 1.028 -5.083 1.00 94.69 95 LEU A N 1
ATOM 702 C CA . LEU A 1 95 ? 9.758 0.143 -5.469 1.00 94.69 95 LEU A CA 1
ATOM 703 C C . LEU A 1 95 ? 9.306 -1.008 -6.382 1.00 94.69 95 LEU A C 1
ATOM 705 O O . LEU A 1 95 ? 10.143 -1.814 -6.798 1.00 94.69 95 LEU A O 1
ATOM 709 N N . ALA A 1 96 ? 8.005 -1.109 -6.682 1.00 92.38 96 ALA A N 1
ATOM 710 C CA . ALA A 1 96 ? 7.467 -2.188 -7.493 1.00 92.38 96 ALA A CA 1
ATOM 711 C C . ALA A 1 96 ? 8.048 -2.162 -8.919 1.00 92.38 96 ALA A C 1
ATOM 713 O O . ALA A 1 96 ? 8.011 -1.129 -9.599 1.00 92.38 96 ALA A O 1
ATOM 714 N N . PRO A 1 97 ? 8.584 -3.295 -9.410 1.00 87.44 97 PRO A N 1
ATOM 715 C CA . PRO A 1 97 ? 9.103 -3.368 -10.763 1.00 87.44 97 PRO A CA 1
ATOM 716 C C . PRO A 1 97 ? 7.954 -3.198 -11.758 1.00 87.44 97 PRO A C 1
ATOM 718 O O . PRO A 1 97 ? 6.942 -3.884 -11.668 1.00 87.44 97 PRO A O 1
ATOM 721 N N . GLY A 1 98 ? 8.138 -2.312 -12.735 1.00 81.94 98 GLY A N 1
ATOM 722 C CA . GLY A 1 98 ? 7.108 -2.021 -13.733 1.00 81.94 98 GLY A CA 1
ATOM 723 C C . GLY A 1 98 ? 6.162 -0.882 -13.361 1.00 81.94 98 GLY A C 1
ATOM 724 O O . GLY A 1 98 ? 5.328 -0.557 -14.193 1.00 81.94 98 GLY A O 1
ATOM 725 N N . LYS A 1 99 ? 6.344 -0.213 -12.209 1.00 81.62 99 LYS A N 1
ATOM 726 C CA . LYS A 1 99 ? 5.535 0.953 -11.820 1.00 81.62 99 LYS A CA 1
ATOM 727 C C . LYS A 1 99 ? 5.368 1.975 -12.953 1.00 81.62 99 LYS A C 1
ATOM 729 O O . LYS A 1 99 ? 4.254 2.355 -13.265 1.00 81.62 99 LYS A O 1
ATOM 734 N N . GLU A 1 100 ? 6.459 2.389 -13.600 1.00 76.62 100 GLU A N 1
ATOM 735 C CA . GLU A 1 100 ? 6.380 3.369 -14.695 1.00 76.62 100 GLU A CA 1
ATOM 736 C C . GLU A 1 100 ? 5.580 2.856 -15.896 1.00 76.62 100 GLU A C 1
ATOM 738 O O . GLU A 1 100 ? 4.963 3.642 -16.606 1.00 76.62 100 GLU A O 1
ATOM 743 N N . ARG A 1 101 ? 5.595 1.543 -16.157 1.00 79.06 101 ARG A N 1
ATOM 744 C CA . ARG A 1 101 ? 4.778 0.960 -17.223 1.00 79.06 101 ARG A CA 1
ATOM 745 C C . ARG A 1 101 ? 3.305 1.041 -16.844 1.00 79.06 101 ARG A C 1
ATOM 747 O O . ARG A 1 101 ? 2.525 1.507 -17.661 1.00 79.06 101 ARG A O 1
ATOM 754 N N . ASP A 1 102 ? 2.959 0.633 -15.630 1.00 76.69 102 ASP A N 1
ATOM 755 C CA . ASP A 1 102 ? 1.576 0.614 -15.157 1.00 76.69 102 ASP A CA 1
ATOM 756 C C . ASP A 1 102 ? 1.014 2.056 -15.061 1.00 76.69 102 ASP A C 1
ATOM 758 O O . ASP A 1 102 ? -0.068 2.327 -15.575 1.00 76.69 102 ASP A O 1
ATOM 762 N N . ASP A 1 103 ? 1.803 3.021 -14.563 1.00 81.69 103 ASP A N 1
ATOM 763 C CA . ASP A 1 103 ? 1.452 4.455 -14.558 1.00 81.69 103 ASP A CA 1
ATOM 764 C C . ASP A 1 103 ? 1.238 4.993 -15.991 1.00 81.69 103 ASP A C 1
ATOM 766 O O . ASP A 1 103 ? 0.312 5.763 -16.258 1.00 81.69 103 ASP A O 1
ATOM 770 N N . ASN A 1 104 ? 2.089 4.588 -16.943 1.00 77.44 104 ASN A N 1
ATOM 771 C CA . ASN A 1 104 ? 1.939 4.968 -18.350 1.00 77.44 104 ASN A CA 1
ATOM 772 C C . ASN A 1 104 ? 0.709 4.322 -19.001 1.00 77.44 104 ASN A C 1
ATOM 774 O O . ASN A 1 104 ? 0.112 4.935 -19.884 1.00 77.44 104 ASN A O 1
ATOM 778 N N . GLU A 1 105 ? 0.332 3.106 -18.602 1.00 78.56 105 GLU A N 1
ATOM 779 C CA . GLU A 1 105 ? -0.883 2.428 -19.064 1.00 78.56 105 GLU A CA 1
ATOM 780 C C . GLU A 1 105 ? -2.148 3.124 -18.541 1.00 78.56 105 GLU A C 1
ATOM 782 O O . GLU A 1 105 ? -3.074 3.343 -19.323 1.00 78.56 105 GLU A O 1
ATOM 787 N N . ASP A 1 106 ? -2.160 3.564 -17.280 1.00 80.94 106 ASP A N 1
ATOM 788 C CA . ASP A 1 106 ? -3.270 4.332 -16.695 1.00 80.94 106 ASP A CA 1
ATOM 789 C C . ASP A 1 106 ? -3.446 5.708 -17.358 1.00 80.94 106 ASP A C 1
ATOM 791 O O . ASP A 1 106 ? -4.567 6.191 -17.552 1.00 80.94 106 ASP A O 1
ATOM 795 N N . LEU A 1 107 ? -2.335 6.347 -17.737 1.00 81.81 107 LEU A N 1
ATOM 796 C CA . LEU A 1 107 ? -2.344 7.609 -18.481 1.00 81.81 107 LEU A CA 1
ATOM 797 C C . LEU A 1 107 ? -2.613 7.417 -19.980 1.00 81.81 107 LEU A C 1
ATOM 799 O O . LEU A 1 107 ? -2.967 8.380 -20.672 1.00 81.81 107 LEU A O 1
ATOM 803 N N . ALA A 1 108 ? -2.456 6.200 -20.504 1.00 78.88 108 ALA A N 1
ATOM 804 C CA . ALA A 1 108 ? -2.637 5.930 -21.917 1.00 78.88 108 ALA A CA 1
ATOM 805 C C . ALA A 1 108 ? -4.115 6.018 -22.301 1.00 78.88 108 ALA A C 1
ATOM 807 O O . ALA A 1 108 ? -4.984 5.309 -21.797 1.00 78.88 108 ALA A O 1
ATOM 808 N N . TRP A 1 109 ? -4.410 6.844 -23.302 1.00 75.31 109 TRP A N 1
ATOM 809 C CA . TRP A 1 109 ? -5.731 6.818 -23.916 1.00 75.31 109 TRP A CA 1
ATOM 810 C C . TRP A 1 109 ? -5.942 5.510 -24.695 1.00 75.31 109 TRP A C 1
ATOM 812 O O . TRP A 1 109 ? -5.072 5.139 -25.504 1.00 75.31 109 TRP A O 1
ATOM 822 N N . PRO A 1 110 ? -7.097 4.831 -24.517 1.00 67.69 110 PRO A N 1
ATOM 823 C CA . PRO A 1 110 ? -7.403 3.597 -25.228 1.00 67.69 110 PRO A CA 1
ATOM 824 C C . PRO A 1 110 ? -7.274 3.780 -26.745 1.00 67.69 110 PRO A C 1
ATOM 826 O O . PRO A 1 110 ? -7.925 4.636 -27.340 1.00 67.69 110 PRO A O 1
ATOM 829 N N . GLY A 1 111 ? -6.415 2.977 -27.376 1.00 61.06 111 GLY A N 1
ATOM 830 C CA . GLY A 1 111 ? -6.234 2.955 -28.832 1.00 61.06 111 GLY A CA 1
ATOM 831 C C . GLY A 1 111 ? -5.272 3.992 -29.426 1.00 61.06 111 GLY A C 1
ATOM 832 O O . GLY A 1 111 ? -5.061 3.955 -30.635 1.00 61.06 111 GLY A O 1
ATOM 833 N N . ILE A 1 112 ? -4.663 4.882 -28.628 1.00 61.62 112 ILE A N 1
ATOM 834 C CA . ILE A 1 112 ? -3.713 5.895 -29.138 1.00 61.62 112 ILE A CA 1
ATOM 835 C C . ILE A 1 112 ? -2.307 5.718 -28.555 1.00 61.62 112 ILE A C 1
ATOM 837 O O . ILE A 1 112 ? -1.341 5.836 -29.298 1.00 61.62 112 ILE A O 1
ATOM 841 N N . MET A 1 113 ? -2.158 5.406 -27.264 1.00 55.69 113 MET A N 1
ATOM 842 C CA . MET A 1 113 ? -0.841 5.429 -26.595 1.00 55.69 113 MET A CA 1
ATOM 843 C C . MET A 1 113 ? -0.202 4.055 -26.342 1.00 55.69 113 MET A C 1
ATOM 845 O O . MET A 1 113 ? 1.023 3.966 -26.274 1.00 55.69 113 MET A O 1
ATOM 849 N N . GLY A 1 114 ? -0.984 2.971 -26.280 1.00 51.88 114 GLY A N 1
ATOM 850 C CA . GLY A 1 114 ? -0.484 1.641 -25.886 1.00 51.88 114 GLY A CA 1
ATOM 851 C C . GLY A 1 114 ? 0.590 1.026 -26.800 1.00 51.88 114 GLY A C 1
ATOM 852 O O . GLY A 1 114 ? 1.317 0.131 -26.377 1.00 51.88 114 GLY A O 1
ATOM 853 N N . SER A 1 115 ? 0.741 1.514 -28.038 1.00 53.44 115 SER A N 1
ATOM 854 C CA . SER A 1 115 ? 1.755 1.012 -28.981 1.00 53.44 115 SER A CA 1
ATOM 855 C C . SER A 1 115 ? 3.037 1.852 -29.038 1.00 53.44 115 SER A C 1
ATOM 857 O O . SER A 1 115 ? 4.040 1.356 -29.543 1.00 53.44 115 SER A O 1
ATOM 859 N N . PHE A 1 116 ? 3.031 3.103 -28.562 1.00 51.41 116 PHE A N 1
ATOM 860 C CA . PHE A 1 116 ? 4.207 3.983 -28.652 1.00 51.41 116 PHE A CA 1
ATOM 861 C C . PHE A 1 116 ? 5.170 3.791 -27.475 1.00 51.41 116 PHE A C 1
ATOM 863 O O . PHE A 1 116 ? 6.383 3.853 -27.658 1.00 51.41 116 PHE A O 1
ATOM 870 N N . PHE A 1 117 ? 4.647 3.505 -26.279 1.00 51.91 117 PHE A N 1
ATOM 871 C CA . PHE A 1 117 ? 5.456 3.402 -25.057 1.00 51.91 117 PHE A CA 1
ATOM 872 C C . PHE A 1 117 ? 5.972 1.992 -24.758 1.00 51.91 117 PHE A C 1
ATOM 874 O O . PHE A 1 117 ? 6.944 1.831 -24.027 1.00 51.91 117 PHE A O 1
ATOM 881 N N . THR A 1 118 ? 5.375 0.958 -25.350 1.00 49.41 118 THR A N 1
ATOM 882 C CA . THR A 1 118 ? 5.724 -0.443 -25.061 1.00 49.41 118 THR A CA 1
ATOM 883 C C . THR A 1 118 ? 6.973 -0.937 -25.802 1.00 49.41 118 THR A C 1
ATOM 885 O O . THR A 1 118 ? 7.462 -2.024 -25.502 1.00 49.41 118 THR A O 1
ATOM 888 N N . GLY A 1 119 ? 7.533 -0.147 -26.730 1.00 46.84 119 GLY A N 1
ATOM 889 C CA . GLY A 1 119 ? 8.641 -0.576 -27.596 1.00 46.84 119 GLY A CA 1
ATOM 890 C C . GLY A 1 119 ? 9.917 0.270 -27.581 1.00 46.84 119 GLY A C 1
ATOM 891 O O . GLY A 1 119 ? 10.910 -0.158 -28.163 1.00 46.84 119 GLY A O 1
ATOM 892 N N . GLN A 1 120 ? 9.945 1.445 -26.946 1.00 45.44 120 GLN A N 1
ATOM 893 C CA . GLN A 1 120 ? 11.105 2.342 -27.030 1.00 45.44 120 GLN A CA 1
ATOM 894 C C . GLN A 1 120 ? 11.666 2.700 -25.656 1.00 45.44 120 GLN A C 1
ATOM 896 O O . GLN A 1 120 ? 11.586 3.831 -25.192 1.00 45.44 120 GLN A O 1
ATOM 901 N N . SER A 1 121 ? 12.411 1.759 -25.072 1.00 43.75 121 SER A N 1
ATOM 902 C CA . SER A 1 121 ? 13.644 2.154 -24.384 1.00 43.75 121 SER A CA 1
ATOM 903 C C . SER A 1 121 ? 14.664 2.557 -25.455 1.00 43.75 121 SER A C 1
ATOM 905 O O . SER A 1 121 ? 15.608 1.835 -25.773 1.00 43.75 121 SER A O 1
ATOM 907 N N . SER A 1 122 ? 14.422 3.689 -26.109 1.00 40.28 122 SER A N 1
ATOM 908 C CA . SER A 1 122 ? 15.376 4.288 -27.031 1.00 40.28 122 SER A CA 1
ATOM 909 C C . SER A 1 122 ? 16.084 5.394 -26.275 1.00 40.28 122 SER A C 1
ATOM 911 O O . SER A 1 122 ? 15.609 6.519 -26.158 1.00 40.28 122 SER A O 1
ATOM 913 N N . ARG A 1 123 ? 17.261 5.049 -25.749 1.00 43.53 123 ARG A N 1
ATOM 914 C CA . ARG A 1 123 ? 18.340 6.017 -25.560 1.00 43.53 123 ARG A CA 1
ATOM 915 C C . ARG A 1 123 ? 18.521 6.725 -26.905 1.00 43.53 123 ARG A C 1
ATOM 917 O O . ARG A 1 123 ? 19.085 6.120 -27.807 1.00 43.53 123 ARG A O 1
ATOM 924 N N . ASN A 1 124 ? 17.921 7.901 -27.056 1.00 39.34 124 ASN A N 1
ATOM 925 C CA . ASN A 1 124 ? 18.379 9.044 -27.847 1.00 39.34 124 ASN A CA 1
ATOM 926 C C . ASN A 1 124 ? 17.251 10.076 -27.912 1.00 39.34 124 ASN A C 1
ATOM 928 O O . ASN A 1 124 ? 16.358 10.020 -28.749 1.00 39.34 124 ASN A O 1
ATOM 932 N N . ASN A 1 125 ? 17.339 11.029 -26.989 1.00 42.62 125 ASN A N 1
ATOM 933 C CA . ASN A 1 125 ? 16.621 12.295 -26.983 1.00 42.62 125 ASN A CA 1
ATOM 934 C C . ASN A 1 125 ? 17.181 13.239 -28.069 1.00 42.62 125 ASN A C 1
ATOM 936 O O . ASN A 1 125 ? 17.629 14.343 -27.769 1.00 42.62 125 ASN A O 1
ATOM 940 N N . GLU A 1 126 ? 17.209 12.792 -29.321 1.00 44.22 126 GLU A N 1
ATOM 941 C CA . GLU A 1 126 ? 17.226 13.714 -30.454 1.00 44.22 126 GLU A CA 1
ATOM 942 C C . GLU A 1 126 ? 15.777 13.815 -30.904 1.00 44.22 126 GLU A C 1
ATOM 944 O O . GLU A 1 126 ? 15.169 12.808 -31.253 1.00 44.22 126 GLU A O 1
ATOM 949 N N . GLU A 1 127 ? 15.213 15.008 -30.756 1.00 46.69 127 GLU A N 1
ATOM 950 C CA . GLU A 1 127 ? 13.831 15.393 -31.034 1.00 46.69 127 GLU A CA 1
ATOM 951 C C . GLU A 1 127 ? 13.265 14.661 -32.268 1.00 46.69 127 GLU A C 1
ATOM 953 O O . GLU A 1 127 ? 13.457 15.071 -33.413 1.00 46.69 127 GLU A O 1
ATOM 958 N N . VAL A 1 128 ? 12.596 13.521 -32.040 1.00 56.84 128 VAL A N 1
ATOM 959 C CA . VAL A 1 128 ? 12.015 12.714 -33.117 1.00 56.84 128 VAL A CA 1
ATOM 960 C C . VAL A 1 128 ? 10.877 13.528 -33.705 1.00 56.84 128 VAL A C 1
ATOM 962 O O . VAL A 1 128 ? 9.781 13.601 -33.148 1.00 56.84 128 VAL A O 1
ATOM 965 N N . THR A 1 129 ? 11.147 14.179 -34.831 1.00 66.81 129 THR A N 1
ATOM 966 C CA . THR A 1 129 ? 10.137 14.966 -35.527 1.00 66.81 129 THR A CA 1
ATOM 967 C C . THR A 1 129 ? 9.103 13.995 -36.092 1.00 66.81 129 THR A C 1
ATOM 969 O O . THR A 1 129 ? 9.396 13.197 -36.983 1.00 66.81 129 THR A O 1
ATOM 972 N N . LEU A 1 130 ? 7.889 14.019 -35.541 1.00 78.12 130 LEU A N 1
ATOM 973 C CA . LEU A 1 130 ? 6.780 13.199 -36.022 1.00 78.12 130 LEU A CA 1
ATOM 974 C C . LEU A 1 130 ? 6.328 13.716 -37.395 1.00 78.12 130 LEU A C 1
ATOM 976 O O . LEU A 1 130 ? 5.626 14.720 -37.483 1.00 78.12 130 LEU A O 1
ATOM 980 N N . ILE A 1 131 ? 6.717 13.021 -38.463 1.00 82.38 131 ILE A N 1
ATOM 981 C CA . ILE A 1 131 ? 6.332 13.353 -39.842 1.00 82.38 131 ILE A CA 1
ATOM 982 C C . ILE A 1 131 ? 5.065 12.577 -40.200 1.00 82.38 131 ILE A C 1
ATOM 984 O O . ILE A 1 131 ? 5.058 11.341 -40.199 1.00 82.38 131 ILE A O 1
ATOM 988 N N . ARG A 1 132 ? 3.971 13.279 -40.520 1.00 88.19 132 ARG A N 1
ATOM 989 C CA . ARG A 1 132 ? 2.738 12.619 -40.971 1.00 88.19 132 ARG A CA 1
ATOM 990 C C . ARG A 1 132 ? 2.865 12.233 -42.438 1.00 88.19 132 ARG A C 1
ATOM 992 O O . ARG A 1 132 ? 3.591 12.851 -43.213 1.00 88.19 132 ARG A O 1
ATOM 999 N N . LYS A 1 133 ? 2.053 11.261 -42.857 1.00 85.50 133 LYS A N 1
ATOM 1000 C CA . LYS A 1 133 ? 1.965 10.847 -44.266 1.00 85.50 133 LYS A CA 1
ATOM 1001 C C . LYS A 1 133 ? 1.693 12.031 -45.209 1.00 85.50 133 LYS A C 1
ATOM 1003 O O . LYS A 1 133 ? 2.305 12.112 -46.265 1.00 85.50 133 LYS A O 1
ATOM 1008 N N . ALA A 1 134 ? 0.824 12.961 -44.805 1.00 87.94 134 ALA A N 1
ATOM 1009 C CA . ALA A 1 134 ? 0.520 14.159 -45.586 1.00 87.94 134 ALA A CA 1
ATOM 1010 C C . ALA A 1 134 ? 1.737 15.087 -45.744 1.00 87.94 134 ALA A C 1
ATOM 1012 O O . ALA A 1 134 ? 1.938 15.637 -46.822 1.00 87.94 134 ALA A O 1
ATOM 1013 N N . ASP A 1 135 ? 2.565 15.221 -44.704 1.00 88.81 135 ASP A N 1
ATOM 1014 C CA . ASP A 1 135 ? 3.773 16.051 -44.741 1.00 88.81 135 ASP A CA 1
ATOM 1015 C C . ASP A 1 135 ? 4.799 15.458 -45.719 1.00 88.81 135 ASP A C 1
ATOM 1017 O O . ASP A 1 135 ? 5.333 16.175 -46.562 1.00 88.81 135 ASP A O 1
ATOM 1021 N N . LEU A 1 136 ? 4.994 14.131 -45.684 1.00 89.94 136 LEU A N 1
ATOM 1022 C CA . LEU A 1 136 ? 5.861 13.408 -46.623 1.00 89.94 136 LEU A CA 1
ATOM 1023 C C . LEU A 1 136 ? 5.371 13.522 -48.076 1.00 89.94 136 LEU A C 1
ATOM 1025 O O . LEU A 1 136 ? 6.160 13.763 -48.989 1.00 89.94 136 LEU A O 1
ATOM 1029 N N . GLU A 1 137 ? 4.065 13.371 -48.304 1.00 90.31 137 GLU A N 1
ATOM 1030 C CA . GLU A 1 137 ? 3.471 13.506 -49.637 1.00 90.31 137 GLU A CA 1
ATOM 1031 C C . GLU A 1 137 ? 3.576 14.936 -50.180 1.00 90.31 137 GLU A C 1
ATOM 1033 O O . GLU A 1 137 ? 3.853 15.112 -51.366 1.00 90.31 137 GLU A O 1
ATOM 1038 N N . ASN A 1 138 ? 3.366 15.949 -49.338 1.00 92.75 138 ASN A N 1
ATOM 1039 C CA . ASN A 1 138 ? 3.493 17.351 -49.730 1.00 92.75 138 ASN A CA 1
ATOM 1040 C C . ASN A 1 138 ? 4.947 17.703 -50.041 1.00 92.75 138 ASN A C 1
ATOM 1042 O O . ASN A 1 138 ? 5.214 18.256 -51.102 1.00 92.75 138 ASN A O 1
ATOM 1046 N N . HIS A 1 139 ? 5.891 17.277 -49.201 1.00 91.31 139 HIS A N 1
ATOM 1047 C CA . HIS A 1 139 ? 7.313 17.504 -49.445 1.00 91.31 139 HIS A CA 1
ATOM 1048 C C . HIS A 1 139 ? 7.779 16.881 -50.773 1.00 91.31 139 HIS A C 1
ATOM 1050 O O . HIS A 1 139 ? 8.499 17.511 -51.548 1.00 91.31 139 HIS A O 1
ATOM 1056 N N . ASN A 1 140 ? 7.309 15.670 -51.095 1.00 90.56 140 ASN A N 1
ATOM 1057 C CA . ASN A 1 140 ? 7.608 15.024 -52.377 1.00 90.56 140 ASN A CA 1
ATOM 1058 C C . ASN A 1 140 ? 6.948 15.730 -53.572 1.00 90.56 140 ASN A C 1
ATOM 1060 O O . ASN A 1 140 ? 7.521 15.753 -54.662 1.00 90.56 140 ASN A O 1
ATOM 1064 N N . LYS A 1 141 ? 5.762 16.325 -53.388 1.00 90.81 141 LYS A N 1
ATOM 1065 C CA . LYS A 1 141 ? 5.100 17.147 -54.418 1.00 90.81 141 LYS A CA 1
ATOM 1066 C C . LYS A 1 141 ? 5.813 18.479 -54.645 1.00 90.81 141 LYS A C 1
ATOM 1068 O O . LYS A 1 141 ? 5.910 18.905 -55.792 1.00 90.81 141 LYS A O 1
ATOM 1073 N N . ASP A 1 142 ? 6.368 19.074 -53.593 1.00 90.69 142 ASP A N 1
ATOM 1074 C CA . ASP A 1 142 ? 7.132 20.330 -53.639 1.00 90.69 142 ASP A CA 1
ATOM 1075 C C . ASP A 1 142 ? 8.564 20.139 -54.173 1.00 90.69 142 ASP A C 1
ATOM 1077 O O . ASP A 1 142 ? 9.386 21.056 -54.170 1.00 90.69 142 ASP A O 1
ATOM 1081 N N . GLY A 1 143 ? 8.867 18.945 -54.689 1.00 86.31 143 GLY A N 1
ATOM 1082 C CA . GLY A 1 143 ? 10.130 18.634 -55.340 1.00 86.31 143 GLY A CA 1
ATOM 1083 C C . GLY A 1 143 ? 11.197 18.076 -54.403 1.00 86.31 143 GLY A C 1
ATOM 1084 O O . GLY A 1 143 ? 12.335 17.926 -54.844 1.00 86.31 143 GLY A O 1
ATOM 1085 N N . GLY A 1 144 ? 10.877 17.727 -53.158 1.00 88.88 144 GLY A N 1
ATOM 1086 C CA . GLY A 1 144 ? 11.728 16.904 -52.296 1.00 88.88 144 GLY A CA 1
ATOM 1087 C C . GLY A 1 144 ? 11.720 15.419 -52.684 1.00 88.88 144 GLY A C 1
ATOM 1088 O O . GLY A 1 144 ? 11.019 15.010 -53.611 1.00 88.88 144 GLY A O 1
ATOM 1089 N N . PHE A 1 145 ? 12.519 14.592 -52.000 1.00 89.88 145 PHE A N 1
ATOM 1090 C CA . PHE A 1 145 ? 12.414 13.134 -52.139 1.00 89.88 145 PHE A CA 1
ATOM 1091 C C . PHE A 1 145 ? 12.673 12.421 -50.811 1.00 89.88 145 PHE A C 1
ATOM 1093 O O . PHE A 1 145 ? 13.792 12.027 -50.482 1.00 89.88 145 PHE A O 1
ATOM 1100 N N . TRP A 1 146 ? 11.599 12.271 -50.049 1.00 93.19 146 TRP A N 1
ATOM 1101 C CA . TRP A 1 146 ? 11.548 11.550 -48.791 1.00 93.19 146 TRP A CA 1
ATOM 1102 C C . TRP A 1 146 ? 10.984 10.147 -48.991 1.00 93.19 146 TRP A C 1
ATOM 1104 O O . TRP A 1 146 ? 9.978 9.958 -49.684 1.00 93.19 146 TRP A O 1
ATOM 1114 N N . THR A 1 147 ? 11.613 9.165 -48.347 1.00 90.19 147 THR A N 1
ATOM 1115 C CA . THR A 1 147 ? 11.155 7.771 -48.322 1.00 90.19 147 THR A CA 1
ATOM 1116 C C . THR A 1 147 ? 11.096 7.236 -46.898 1.00 90.19 147 THR A C 1
ATOM 1118 O O . THR A 1 147 ? 11.785 7.740 -46.015 1.00 90.19 147 THR A O 1
ATOM 1121 N N . VAL A 1 148 ? 10.283 6.204 -46.677 1.00 88.81 148 VAL A N 1
ATOM 112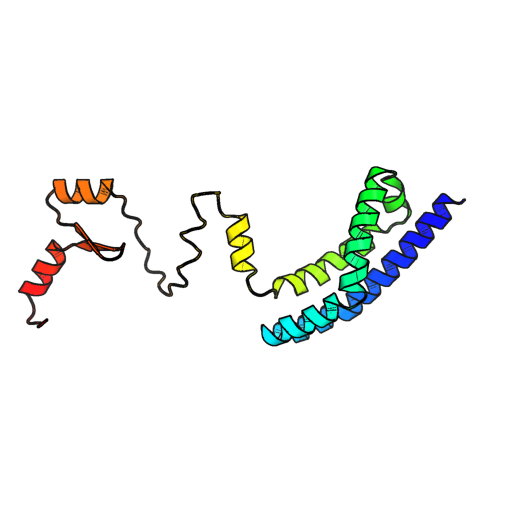2 C CA . VAL A 1 148 ? 10.154 5.543 -45.375 1.00 88.81 148 VAL A CA 1
ATOM 1123 C C . VAL A 1 148 ? 10.878 4.204 -45.413 1.00 88.81 148 VAL A C 1
ATOM 1125 O O . VAL A 1 148 ? 10.542 3.346 -46.229 1.00 88.81 148 VAL A O 1
ATOM 1128 N N . ILE A 1 149 ? 11.840 4.009 -44.514 1.00 83.25 149 ILE A N 1
ATOM 1129 C CA . ILE A 1 149 ? 12.535 2.733 -44.309 1.00 83.25 149 ILE A CA 1
ATOM 1130 C C . ILE A 1 149 ? 12.469 2.425 -42.815 1.00 83.25 149 ILE A C 1
ATOM 1132 O O . ILE A 1 149 ? 12.860 3.250 -41.996 1.00 83.25 149 ILE A O 1
ATOM 1136 N N . ASP A 1 150 ? 11.925 1.261 -42.461 1.00 82.19 150 ASP A N 1
ATOM 1137 C CA . ASP A 1 150 ? 11.798 0.802 -41.068 1.00 82.19 150 ASP A CA 1
ATOM 1138 C C . ASP A 1 150 ? 11.140 1.835 -40.123 1.00 82.19 150 ASP A C 1
ATOM 1140 O O . ASP A 1 150 ? 11.610 2.131 -39.027 1.00 82.19 150 ASP A O 1
ATOM 1144 N N . GLY A 1 151 ? 10.063 2.471 -40.597 1.00 78.88 151 GLY A N 1
ATOM 1145 C CA . GLY A 1 151 ? 9.316 3.473 -39.828 1.00 78.88 151 GLY A CA 1
ATOM 1146 C C . GLY A 1 151 ? 10.007 4.834 -39.676 1.00 78.88 151 GLY A C 1
ATOM 1147 O O . GLY A 1 151 ? 9.442 5.717 -39.034 1.00 78.88 151 GLY A O 1
ATOM 1148 N N . LYS A 1 152 ? 11.183 5.039 -40.283 1.00 84.88 152 LYS A N 1
ATOM 1149 C CA . LYS A 1 152 ? 11.912 6.317 -40.291 1.00 84.88 152 LYS A CA 1
ATOM 1150 C C . LYS A 1 152 ? 11.869 6.966 -41.669 1.00 84.88 152 LYS A C 1
ATOM 1152 O O . LYS A 1 152 ? 11.911 6.276 -42.686 1.00 84.88 152 LYS A O 1
ATOM 1157 N N . VAL A 1 153 ? 11.783 8.293 -41.697 1.00 88.38 153 VAL A N 1
ATOM 1158 C CA . VAL A 1 153 ? 11.787 9.086 -42.932 1.00 88.38 153 VAL A CA 1
ATOM 1159 C C . VAL A 1 153 ? 13.217 9.498 -43.267 1.00 88.38 153 VAL A C 1
ATOM 1161 O O . VAL A 1 153 ? 13.917 10.039 -42.416 1.00 88.38 153 VAL A O 1
ATOM 1164 N N . TYR A 1 154 ? 13.634 9.260 -44.507 1.00 86.00 154 TYR A N 1
ATOM 1165 C CA . TYR A 1 154 ? 14.959 9.595 -45.023 1.00 86.00 154 TYR A CA 1
ATOM 1166 C C . TYR A 1 154 ? 14.842 10.550 -46.205 1.00 86.00 154 TYR A C 1
ATOM 1168 O O . TYR A 1 154 ? 14.077 10.275 -47.133 1.00 86.00 154 TYR A O 1
ATOM 1176 N N . ASP A 1 155 ? 15.636 11.622 -46.200 1.00 88.31 155 ASP A N 1
ATOM 1177 C CA . ASP A 1 155 ? 15.819 12.481 -47.368 1.00 88.31 155 ASP A CA 1
ATOM 1178 C C . ASP A 1 155 ? 16.889 11.895 -48.291 1.00 88.31 155 ASP A C 1
ATOM 1180 O O . ASP A 1 155 ? 18.089 11.912 -48.017 1.00 88.31 155 ASP A O 1
ATOM 1184 N N . ILE A 1 156 ? 16.435 11.336 -49.405 1.00 85.94 156 ILE A N 1
ATOM 1185 C CA . ILE A 1 156 ? 17.305 10.668 -50.369 1.00 85.94 156 ILE A CA 1
ATOM 1186 C C . ILE A 1 156 ? 18.021 11.684 -51.265 1.00 85.94 156 ILE A C 1
ATOM 1188 O O . ILE A 1 156 ? 19.104 11.387 -51.772 1.00 85.94 156 ILE A O 1
ATOM 1192 N N . LYS A 1 157 ? 17.454 12.881 -51.469 1.00 77.88 157 LYS A N 1
ATOM 1193 C CA . LYS A 1 157 ? 18.123 13.926 -52.255 1.00 77.88 157 LYS A CA 1
ATOM 1194 C C . LYS A 1 157 ? 19.331 14.461 -51.509 1.00 77.88 157 LYS A C 1
ATOM 1196 O O . LYS A 1 157 ? 20.396 14.545 -52.114 1.00 77.88 157 LYS A O 1
ATOM 1201 N N . ASP A 1 158 ? 19.180 14.728 -50.214 1.00 73.38 158 ASP A N 1
ATOM 1202 C CA . ASP A 1 158 ? 20.297 15.157 -49.372 1.00 73.38 158 ASP A CA 1
ATOM 1203 C C . ASP A 1 158 ? 21.409 14.087 -49.331 1.00 73.38 158 ASP A C 1
ATOM 1205 O O . ASP A 1 158 ? 22.591 14.390 -49.520 1.00 73.38 158 ASP A O 1
ATOM 1209 N N . PHE A 1 159 ? 21.020 12.807 -49.250 1.00 65.75 159 PHE A N 1
ATOM 1210 C CA . PHE A 1 159 ? 21.941 11.668 -49.315 1.00 65.75 159 PHE A CA 1
ATOM 1211 C C . PHE A 1 159 ? 22.737 11.593 -50.634 1.00 65.75 159 PHE A C 1
ATOM 1213 O O . PHE A 1 159 ? 23.934 11.301 -50.625 1.00 65.75 159 PHE A O 1
ATOM 1220 N N . GLN A 1 160 ? 22.114 11.892 -51.781 1.00 62.16 160 GLN A N 1
ATOM 1221 C CA . GLN A 1 160 ? 22.803 11.923 -53.080 1.00 62.16 160 GLN A CA 1
ATOM 1222 C C . GLN A 1 160 ? 23.824 13.065 -53.170 1.00 62.16 160 GLN A C 1
ATOM 1224 O O . GLN A 1 160 ? 24.929 12.856 -53.673 1.00 62.16 160 GLN A O 1
ATOM 1229 N N . THR A 1 161 ? 23.502 14.255 -52.656 1.00 59.53 161 THR A N 1
ATOM 1230 C CA . THR A 1 161 ? 24.448 15.386 -52.595 1.00 59.53 161 THR A CA 1
ATOM 1231 C C . THR A 1 161 ? 25.657 15.096 -51.705 1.00 59.53 161 THR A C 1
ATOM 1233 O O . THR A 1 161 ? 26.782 15.463 -52.056 1.00 59.53 161 THR A O 1
ATOM 1236 N N . GLN A 1 162 ? 25.457 14.384 -50.594 1.00 57.44 162 GLN A N 1
ATOM 1237 C CA . GLN A 1 162 ? 26.544 13.953 -49.710 1.00 57.44 162 GLN A CA 1
ATOM 1238 C C . GLN A 1 162 ? 27.393 12.830 -50.339 1.00 57.44 162 GLN A C 1
ATOM 1240 O O . GLN A 1 162 ? 28.619 12.866 -50.262 1.00 57.44 162 GLN A O 1
ATOM 1245 N N . SER A 1 163 ? 26.775 11.878 -51.048 1.00 55.00 163 SER A N 1
ATOM 1246 C CA . SER A 1 163 ? 27.483 10.785 -51.739 1.00 55.00 163 SER A CA 1
ATOM 1247 C C . SER A 1 163 ? 28.347 11.259 -52.921 1.00 55.00 163 SER A C 1
ATOM 1249 O O . SER A 1 163 ? 29.413 10.698 -53.170 1.00 55.00 163 SER A O 1
ATOM 1251 N N . LEU A 1 164 ? 27.942 12.320 -53.627 1.00 54.00 164 LEU A N 1
ATOM 1252 C CA . LEU A 1 164 ? 28.693 12.876 -54.765 1.00 54.00 164 LEU A CA 1
ATOM 1253 C C . LEU A 1 164 ? 29.941 13.681 -54.357 1.00 54.00 164 LEU A C 1
ATOM 1255 O O . LEU A 1 164 ? 30.763 14.003 -55.215 1.00 54.00 164 LEU A O 1
ATOM 1259 N N . THR A 1 165 ? 30.102 14.008 -53.071 1.00 56.28 165 THR A N 1
ATOM 1260 C CA . THR A 1 165 ? 31.209 14.841 -52.560 1.00 56.28 165 THR A CA 1
ATOM 1261 C C . THR A 1 165 ? 32.254 14.074 -51.748 1.00 56.28 165 THR A C 1
ATOM 1263 O O . THR A 1 165 ? 33.259 14.658 -51.346 1.00 56.28 165 THR A O 1
ATOM 1266 N N . GLY A 1 166 ? 32.104 12.762 -51.572 1.00 47.78 166 GLY A N 1
ATOM 1267 C CA . GLY A 1 166 ? 33.078 11.964 -50.838 1.00 47.78 166 GLY A CA 1
ATOM 1268 C C . GLY A 1 166 ? 33.009 10.495 -51.213 1.00 47.78 166 GLY A C 1
ATOM 1269 O O . GLY A 1 166 ? 31.990 9.841 -51.029 1.00 47.78 166 GLY A O 1
ATOM 1270 N N . SER A 1 167 ? 34.126 9.978 -51.716 1.00 61.69 167 SER A N 1
ATOM 1271 C CA . SER A 1 167 ? 34.401 8.557 -51.901 1.00 61.69 167 SER A CA 1
ATOM 1272 C C . SER A 1 167 ? 33.895 7.725 -50.713 1.00 61.69 167 SER A C 1
ATOM 1274 O O . SER A 1 167 ? 34.485 7.772 -49.634 1.00 61.69 167 SER A O 1
ATOM 1276 N N . SER A 1 168 ? 32.839 6.931 -50.888 1.00 42.56 168 SER A N 1
ATOM 1277 C CA . SER A 1 168 ? 32.539 5.849 -49.948 1.00 42.56 168 SER A CA 1
ATOM 1278 C C . SER A 1 168 ? 31.738 4.725 -50.586 1.00 42.56 168 SER A C 1
ATOM 1280 O O . SER A 1 168 ? 30.778 4.939 -51.321 1.00 42.56 168 SER A O 1
ATOM 1282 N N . ILE A 1 169 ? 32.245 3.529 -50.319 1.00 50.97 169 ILE A N 1
ATOM 1283 C CA . ILE A 1 169 ? 31.827 2.217 -50.797 1.00 50.97 169 ILE A CA 1
ATOM 1284 C C . ILE A 1 169 ? 30.591 1.769 -49.999 1.00 50.97 169 ILE A C 1
ATOM 1286 O O . ILE A 1 169 ? 30.443 2.131 -48.832 1.00 50.97 169 ILE A O 1
ATOM 1290 N N . LEU A 1 170 ? 29.730 0.996 -50.668 1.00 38.22 170 LEU A N 1
ATOM 1291 C CA . LEU A 1 170 ? 28.800 0.027 -50.073 1.00 38.22 170 LEU A CA 1
ATOM 1292 C C . LEU A 1 170 ? 29.443 -0.825 -48.968 1.00 38.22 170 LEU A C 1
ATOM 1294 O O . LEU A 1 170 ? 30.581 -1.295 -49.185 1.00 38.22 170 LEU A O 1
#